Protein AF-A0A931LV77-F1 (afdb_monomer_lite)

Radius of gyration: 20.79 Å; chains: 1; bounding box: 47×21×70 Å

Structure (mmCIF, N/CA/C/O backbone):
data_AF-A0A931LV77-F1
#
_entry.id   AF-A0A931LV77-F1
#
loop_
_atom_site.group_PDB
_atom_site.id
_atom_site.type_symbol
_atom_site.label_atom_id
_atom_site.label_alt_id
_atom_site.label_comp_id
_atom_site.label_asym_id
_atom_site.label_entity_id
_atom_site.label_seq_id
_atom_site.pdbx_PDB_ins_code
_atom_site.Cartn_x
_atom_site.Cartn_y
_atom_site.Cartn_z
_atom_sit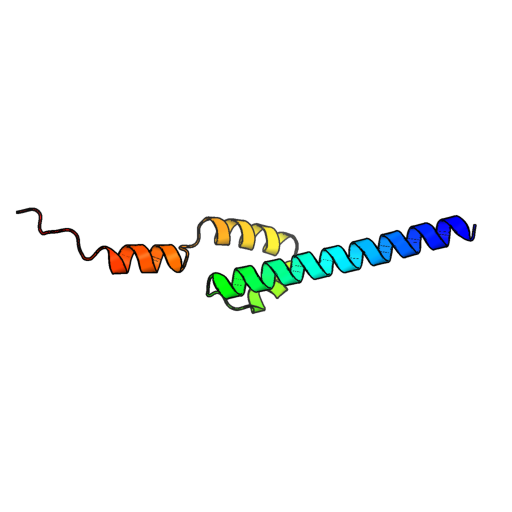e.occupancy
_atom_site.B_iso_or_equiv
_atom_site.auth_seq_id
_atom_site.auth_comp_id
_atom_site.auth_asym_id
_atom_site.auth_atom_id
_atom_site.pdbx_PDB_model_num
ATOM 1 N N . MET A 1 1 ? 12.691 10.322 -33.666 1.00 71.00 1 MET A N 1
ATOM 2 C CA . MET A 1 1 ? 12.560 9.118 -32.810 1.00 71.00 1 MET A CA 1
ATOM 3 C C . MET A 1 1 ? 13.151 9.327 -31.409 1.00 71.00 1 MET A C 1
ATOM 5 O O . MET A 1 1 ? 12.437 9.066 -30.455 1.00 71.00 1 MET A O 1
ATOM 9 N N . GLY A 1 2 ? 14.368 9.875 -31.242 1.00 87.31 2 GLY A N 1
ATOM 10 C CA . GLY A 1 2 ? 14.994 10.064 -29.912 1.00 87.31 2 GLY A CA 1
ATOM 11 C C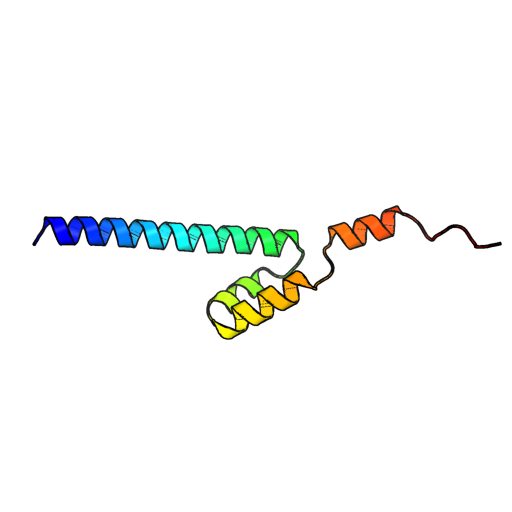 . GLY A 1 2 ? 14.227 10.940 -28.900 1.00 87.31 2 GLY A C 1
ATOM 12 O O . GLY A 1 2 ? 14.128 10.572 -27.736 1.00 87.31 2 GLY A O 1
ATOM 13 N N . ALA A 1 3 ? 13.609 12.046 -29.335 1.00 86.25 3 ALA A N 1
ATOM 14 C CA . ALA A 1 3 ? 12.838 12.924 -28.440 1.00 86.25 3 ALA A CA 1
ATOM 15 C C . ALA A 1 3 ? 11.581 12.249 -27.853 1.00 86.25 3 ALA A C 1
ATOM 17 O O . ALA A 1 3 ? 11.265 12.438 -26.683 1.00 86.25 3 ALA A O 1
ATOM 18 N N . LEU A 1 4 ? 10.894 11.411 -28.639 1.00 88.31 4 LEU A N 1
ATOM 19 C CA . LEU A 1 4 ? 9.726 10.655 -28.170 1.00 88.31 4 LEU A CA 1
ATOM 20 C C . LEU A 1 4 ? 10.116 9.621 -27.106 1.00 88.31 4 LEU A C 1
ATOM 22 O O . LEU A 1 4 ? 9.406 9.463 -26.120 1.00 88.31 4 LEU A O 1
ATOM 26 N N . VAL A 1 5 ? 11.269 8.963 -27.268 1.00 91.25 5 VAL A N 1
ATOM 27 C CA . VAL A 1 5 ? 11.793 8.005 -26.281 1.00 91.25 5 VAL A CA 1
ATOM 28 C C . VAL A 1 5 ? 12.133 8.704 -24.963 1.00 91.25 5 VAL A C 1
ATOM 30 O O . VAL A 1 5 ? 11.778 8.197 -23.903 1.00 91.25 5 VAL A O 1
ATOM 33 N N . ALA A 1 6 ? 12.752 9.886 -25.015 1.00 89.06 6 ALA A N 1
ATOM 34 C CA . ALA A 1 6 ? 13.075 10.661 -23.817 1.00 89.06 6 ALA A CA 1
ATOM 35 C C . ALA A 1 6 ? 11.816 11.101 -23.045 1.00 89.06 6 ALA A C 1
ATOM 37 O O . ALA A 1 6 ? 11.765 10.965 -21.823 1.00 89.06 6 ALA A O 1
ATOM 38 N N . ILE A 1 7 ? 10.777 11.563 -23.752 1.00 92.75 7 ILE A N 1
ATOM 39 C CA . ILE A 1 7 ? 9.492 11.939 -23.142 1.00 92.75 7 ILE A CA 1
ATOM 40 C C . ILE A 1 7 ? 8.810 10.716 -22.512 1.00 92.75 7 ILE A C 1
ATOM 42 O O . ILE A 1 7 ? 8.360 10.790 -21.369 1.00 92.75 7 ILE A O 1
ATOM 46 N N . MET A 1 8 ? 8.775 9.577 -23.213 1.00 92.38 8 MET A N 1
ATOM 47 C CA . MET A 1 8 ? 8.186 8.343 -22.677 1.00 92.38 8 MET A CA 1
ATOM 48 C C . MET A 1 8 ? 8.937 7.821 -21.448 1.00 92.38 8 MET A C 1
ATOM 50 O O . MET A 1 8 ? 8.301 7.408 -20.481 1.00 92.38 8 MET A O 1
ATOM 54 N N . ALA A 1 9 ? 10.271 7.883 -21.445 1.00 91.44 9 ALA A N 1
ATOM 55 C CA . ALA A 1 9 ? 11.077 7.495 -20.290 1.00 91.44 9 ALA A CA 1
ATOM 56 C C . ALA A 1 9 ? 10.810 8.403 -19.078 1.00 91.44 9 ALA A C 1
ATOM 58 O O . ALA A 1 9 ? 10.608 7.904 -17.972 1.00 91.44 9 ALA A O 1
ATOM 59 N N . GLY A 1 10 ? 10.734 9.723 -19.285 1.00 93.94 10 GLY A N 1
ATOM 60 C CA . GLY A 1 10 ? 10.388 10.670 -18.221 1.00 93.94 10 GLY A CA 1
ATOM 61 C C . GLY A 1 10 ? 8.999 10.408 -17.635 1.00 93.94 10 GLY A C 1
ATOM 62 O O . GLY A 1 10 ? 8.833 10.379 -16.416 1.00 93.94 10 GLY A O 1
ATOM 63 N N . TYR A 1 11 ? 8.016 10.134 -18.494 1.00 94.31 11 TYR A N 1
ATOM 64 C CA . TYR A 1 11 ? 6.658 9.790 -18.076 1.00 94.31 11 TYR A CA 1
ATOM 65 C C . TYR A 1 11 ? 6.611 8.477 -17.281 1.00 94.31 11 TYR A C 1
ATOM 67 O O . TYR A 1 11 ? 5.965 8.413 -16.237 1.00 94.31 11 TYR A O 1
ATOM 75 N N . ALA A 1 12 ? 7.340 7.449 -17.725 1.00 93.00 12 ALA A N 1
ATOM 76 C CA . ALA A 1 12 ? 7.434 6.175 -17.016 1.00 93.00 12 ALA A CA 1
ATOM 77 C C . ALA A 1 12 ? 8.045 6.344 -15.616 1.00 93.00 12 ALA A C 1
ATOM 79 O O . ALA A 1 12 ? 7.484 5.852 -14.639 1.00 93.00 12 ALA A O 1
ATOM 80 N N . VAL A 1 13 ? 9.147 7.090 -15.494 1.00 95.62 13 VAL A N 1
ATOM 81 C CA . VAL A 1 13 ? 9.786 7.373 -14.196 1.00 95.62 13 VAL A CA 1
ATOM 82 C C . VAL A 1 13 ? 8.844 8.146 -13.274 1.00 95.62 13 VAL A C 1
ATOM 84 O O . VAL A 1 13 ? 8.722 7.801 -12.098 1.00 95.62 13 VAL A O 1
ATOM 87 N N . PHE A 1 14 ? 8.143 9.150 -13.805 1.00 95.38 14 PHE A N 1
ATOM 88 C CA . PHE A 1 14 ? 7.161 9.916 -13.043 1.00 95.38 14 PHE A CA 1
ATOM 89 C C . PHE A 1 14 ? 6.050 9.016 -12.488 1.00 95.38 14 PHE A C 1
ATOM 91 O O . PHE A 1 14 ? 5.774 9.062 -11.291 1.00 95.38 14 PHE A O 1
ATOM 98 N N . TRP A 1 15 ? 5.465 8.144 -13.314 1.00 92.31 15 TRP A N 1
ATOM 99 C CA . TRP A 1 15 ? 4.425 7.212 -12.867 1.00 92.31 15 TRP A CA 1
ATOM 100 C C . TRP A 1 15 ? 4.916 6.196 -11.842 1.00 92.31 15 TRP A C 1
ATOM 102 O O . TRP A 1 15 ? 4.205 5.925 -10.875 1.00 92.31 15 TRP A O 1
ATOM 112 N N . ILE A 1 16 ? 6.127 5.664 -12.015 1.00 93.19 16 ILE A N 1
ATOM 113 C CA . ILE A 1 16 ? 6.735 4.741 -11.049 1.00 93.19 16 ILE A CA 1
ATOM 114 C C . ILE A 1 16 ? 6.917 5.437 -9.694 1.00 93.19 16 ILE A C 1
ATOM 116 O O . ILE A 1 16 ? 6.550 4.876 -8.660 1.00 93.19 16 ILE A O 1
ATOM 120 N N . ALA A 1 17 ? 7.424 6.673 -9.689 1.00 94.75 17 ALA A N 1
ATOM 121 C CA . ALA A 1 17 ? 7.576 7.460 -8.468 1.00 94.75 17 ALA A CA 1
ATOM 122 C C . ALA A 1 17 ? 6.220 7.745 -7.799 1.00 94.75 17 ALA A C 1
ATOM 124 O O . ALA A 1 17 ? 6.091 7.632 -6.578 1.00 94.75 17 ALA A O 1
ATOM 125 N N . LEU A 1 18 ? 5.194 8.058 -8.595 1.00 93.31 18 LEU A N 1
ATOM 126 C CA . LEU A 1 18 ? 3.841 8.331 -8.111 1.00 93.31 18 LEU A CA 1
ATOM 127 C C . LEU A 1 18 ? 3.204 7.077 -7.487 1.00 93.31 18 LEU A C 1
ATOM 129 O O . LEU A 1 18 ? 2.673 7.149 -6.379 1.00 93.31 18 LEU A O 1
ATOM 133 N N . MET A 1 19 ? 3.329 5.910 -8.130 1.00 87.25 19 MET A N 1
ATOM 134 C CA . MET A 1 19 ? 2.892 4.627 -7.557 1.00 87.25 19 MET A CA 1
ATOM 135 C C . MET A 1 19 ? 3.616 4.310 -6.247 1.00 87.25 19 MET A C 1
ATOM 137 O O . MET A 1 19 ? 2.965 3.931 -5.274 1.00 87.25 19 MET A O 1
ATOM 141 N N . ALA A 1 20 ? 4.937 4.492 -6.189 1.00 88.88 20 ALA A N 1
ATOM 142 C CA . ALA A 1 20 ? 5.710 4.253 -4.971 1.00 88.88 20 ALA A CA 1
ATOM 143 C C . ALA A 1 20 ? 5.253 5.159 -3.814 1.00 88.88 20 ALA A C 1
ATOM 145 O O . ALA A 1 20 ? 5.094 4.688 -2.685 1.00 88.88 20 ALA A O 1
ATOM 146 N N . LEU A 1 21 ? 4.977 6.437 -4.097 1.00 90.88 21 LEU A N 1
ATOM 147 C CA . LEU A 1 21 ? 4.452 7.386 -3.114 1.00 90.88 21 LEU A CA 1
ATOM 148 C C . LEU A 1 21 ? 3.065 6.970 -2.616 1.00 90.88 21 LEU A C 1
ATOM 150 O O . LEU A 1 21 ? 2.826 6.976 -1.409 1.00 90.88 21 LEU A O 1
ATOM 154 N N . ILE A 1 22 ? 2.167 6.568 -3.518 1.00 85.12 22 ILE A N 1
ATOM 155 C CA . ILE A 1 22 ? 0.828 6.084 -3.159 1.00 85.12 22 ILE A CA 1
ATOM 156 C C . ILE A 1 22 ? 0.926 4.859 -2.241 1.00 85.12 22 ILE A C 1
ATOM 158 O O . ILE A 1 22 ? 0.296 4.839 -1.182 1.00 85.12 22 ILE A O 1
ATOM 162 N N . ILE A 1 23 ? 1.749 3.868 -2.598 1.00 82.12 23 ILE A N 1
ATOM 163 C CA . ILE A 1 23 ? 1.972 2.661 -1.785 1.00 82.12 23 ILE A CA 1
ATOM 164 C C . ILE A 1 23 ? 2.500 3.037 -0.395 1.00 82.12 23 ILE A C 1
ATOM 166 O O . ILE A 1 23 ? 2.006 2.531 0.615 1.00 82.12 23 ILE A O 1
ATOM 170 N N . TRP A 1 24 ? 3.463 3.959 -0.322 1.00 85.12 24 TRP A N 1
ATOM 171 C CA . TRP A 1 24 ? 4.013 4.437 0.946 1.00 85.12 24 TRP A CA 1
ATOM 172 C C . TRP A 1 24 ? 2.965 5.152 1.811 1.00 85.12 24 TRP A C 1
ATOM 174 O O . TRP A 1 24 ? 2.862 4.877 3.011 1.00 85.12 24 TRP A O 1
ATOM 184 N N . CYS A 1 25 ? 2.140 6.016 1.213 1.00 83.50 25 CYS A N 1
ATOM 185 C CA . CYS A 1 25 ? 1.026 6.674 1.894 1.00 83.50 25 CYS A CA 1
ATOM 186 C C . CYS A 1 25 ? 0.031 5.653 2.457 1.00 83.50 25 CYS A C 1
ATOM 188 O O . CYS A 1 25 ? -0.304 5.722 3.641 1.00 83.50 25 CYS A O 1
ATOM 190 N N . TYR A 1 26 ? -0.386 4.670 1.654 1.00 77.06 26 TYR A N 1
ATOM 191 C CA . TYR A 1 26 ? -1.251 3.588 2.122 1.00 77.06 26 TYR A CA 1
ATOM 192 C C . TYR A 1 26 ? -0.617 2.832 3.288 1.00 77.06 26 TYR A C 1
ATOM 194 O O . TYR A 1 26 ? -1.262 2.651 4.319 1.00 77.06 26 TYR A O 1
ATOM 202 N N . TRP A 1 27 ? 0.662 2.465 3.195 1.00 77.62 27 TRP A N 1
ATOM 203 C CA . TRP A 1 27 ? 1.355 1.762 4.276 1.00 77.62 27 TRP A CA 1
ATOM 204 C C . TRP A 1 27 ? 1.372 2.560 5.590 1.00 77.62 27 TRP A C 1
ATOM 206 O O . TRP A 1 27 ? 1.125 2.001 6.668 1.00 77.62 27 TRP A O 1
ATOM 216 N N . LYS A 1 28 ? 1.578 3.883 5.518 1.00 82.19 28 LYS A N 1
ATOM 217 C CA . LYS A 1 28 ? 1.478 4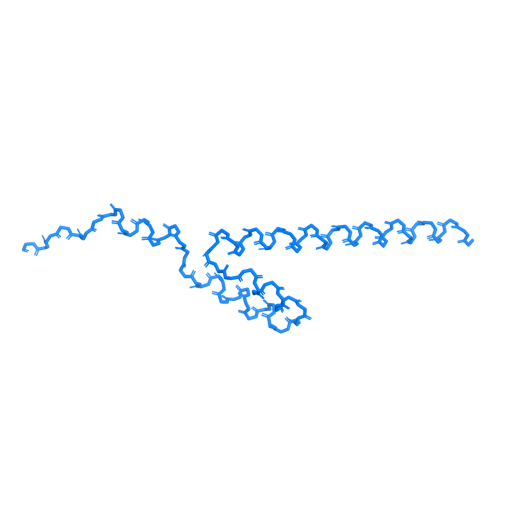.776 6.684 1.00 82.19 28 LYS A CA 1
ATOM 218 C C . LYS A 1 28 ? 0.059 4.854 7.245 1.00 82.19 28 LYS A C 1
ATOM 220 O O . LYS A 1 28 ? -0.078 4.916 8.468 1.00 82.19 28 LYS A O 1
ATOM 225 N N . ILE A 1 29 ? -0.971 4.836 6.398 1.00 79.88 29 ILE A N 1
ATOM 226 C CA . ILE A 1 29 ? -2.379 4.822 6.825 1.00 79.88 29 ILE A CA 1
ATOM 227 C C . ILE A 1 29 ? -2.705 3.508 7.545 1.00 79.88 29 ILE A C 1
ATOM 229 O O . ILE A 1 29 ? -3.195 3.555 8.672 1.00 79.88 29 ILE A O 1
ATOM 233 N N . PHE A 1 30 ? -2.354 2.351 6.973 1.00 76.94 30 PHE A N 1
ATOM 234 C CA . PHE A 1 30 ? -2.587 1.045 7.609 1.00 76.94 30 PHE A CA 1
ATOM 235 C C . PHE A 1 30 ? -1.894 0.934 8.967 1.00 76.94 30 PHE A C 1
ATOM 237 O O . PHE A 1 30 ? -2.505 0.494 9.940 1.00 76.94 30 PHE 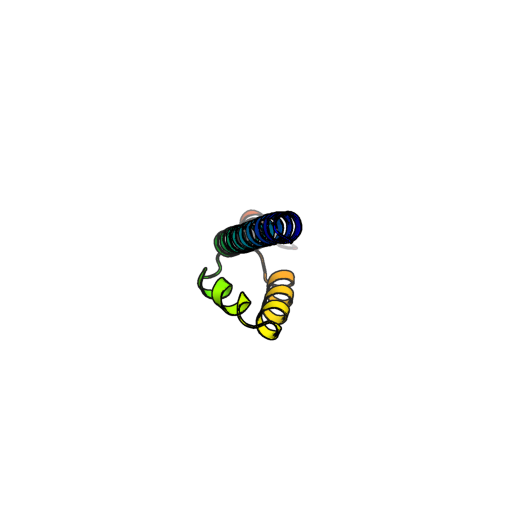A O 1
ATOM 244 N N . SER A 1 31 ? -0.653 1.421 9.053 1.00 76.25 31 SER A N 1
ATOM 245 C CA . SER A 1 31 ? 0.101 1.446 10.310 1.00 76.25 31 SER A CA 1
ATOM 246 C C . SER A 1 31 ? -0.556 2.347 11.363 1.00 76.25 31 SER A C 1
ATOM 248 O O . SER A 1 31 ? -0.554 2.017 12.545 1.00 76.25 31 SER A O 1
ATOM 250 N N . LYS A 1 32 ? -1.143 3.482 10.954 1.00 71.44 32 LYS A N 1
ATOM 251 C CA . LYS A 1 32 ? -1.874 4.396 11.852 1.00 71.44 32 LYS A CA 1
ATOM 252 C C . LYS A 1 32 ? -3.222 3.840 12.302 1.00 71.44 32 LYS A C 1
ATOM 254 O O . LYS A 1 32 ? -3.636 4.114 13.423 1.00 71.44 32 LYS A O 1
ATOM 259 N N . ALA A 1 33 ? -3.891 3.072 11.451 1.00 73.94 33 ALA A N 1
ATOM 260 C CA . ALA A 1 33 ? -5.154 2.423 11.779 1.00 73.94 33 ALA A CA 1
ATOM 261 C C . ALA A 1 33 ? -4.983 1.194 12.696 1.00 73.94 33 ALA A C 1
ATOM 263 O O . ALA A 1 33 ? -5.972 0.626 13.144 1.00 73.94 33 ALA A O 1
ATOM 264 N N . GLY A 1 34 ? -3.743 0.797 13.014 1.00 69.88 34 GLY A N 1
ATOM 265 C CA . GLY A 1 34 ? -3.459 -0.347 13.884 1.00 69.88 34 GLY A CA 1
ATOM 266 C C . GLY A 1 34 ? -3.579 -1.702 13.183 1.00 69.88 34 GLY A C 1
ATOM 267 O O . GLY A 1 34 ? -3.578 -2.736 13.848 1.00 69.88 34 GLY A O 1
ATOM 268 N N . PHE A 1 35 ? -3.667 -1.713 11.850 1.00 70.56 35 PHE A N 1
ATOM 269 C CA . PHE A 1 35 ? -3.690 -2.939 11.061 1.00 70.56 35 PHE A CA 1
ATOM 270 C C . PHE A 1 35 ? -2.275 -3.390 10.681 1.00 70.56 35 PHE A C 1
ATOM 272 O O . PHE A 1 35 ? -1.343 -2.590 10.575 1.00 70.56 35 PHE A O 1
ATOM 279 N N . ASN A 1 36 ? -2.108 -4.694 10.448 1.00 70.75 36 ASN A N 1
ATOM 280 C CA . ASN A 1 36 ? -0.832 -5.258 10.015 1.00 70.75 36 ASN A CA 1
ATOM 281 C C . ASN A 1 36 ? -0.459 -4.709 8.625 1.00 70.75 36 ASN A C 1
ATOM 283 O O . ASN A 1 36 ? -1.230 -4.841 7.674 1.00 70.75 36 ASN A O 1
ATOM 287 N N . GLY A 1 37 ? 0.742 -4.133 8.490 1.00 64.69 37 GLY A N 1
ATOM 288 C CA . GLY A 1 37 ? 1.264 -3.608 7.224 1.00 64.69 37 GLY A CA 1
ATOM 289 C C . GLY A 1 37 ? 1.281 -4.634 6.084 1.00 64.69 37 GLY A C 1
ATOM 290 O O . GLY A 1 37 ? 1.256 -4.237 4.922 1.00 64.69 37 GLY A O 1
ATOM 291 N N . ALA A 1 38 ? 1.225 -5.935 6.394 1.00 67.06 38 AL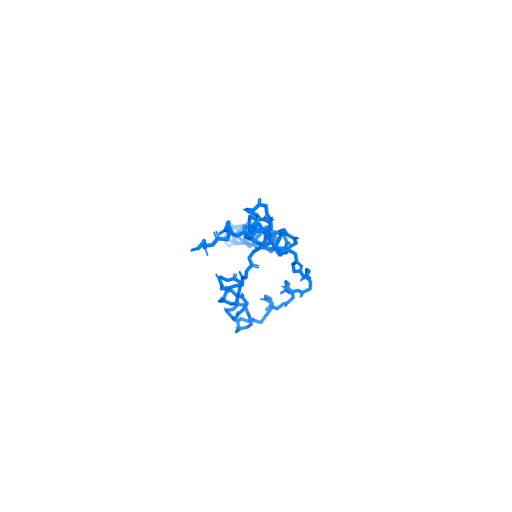A A N 1
ATOM 292 C CA . ALA A 1 38 ? 1.041 -7.015 5.424 1.00 67.06 38 ALA A CA 1
ATOM 293 C C . ALA A 1 38 ? -0.267 -6.915 4.610 1.00 67.06 38 ALA A C 1
ATOM 295 O O . ALA A 1 38 ? -0.337 -7.474 3.519 1.00 67.06 38 ALA A O 1
ATOM 296 N N . LEU A 1 39 ? -1.275 -6.158 5.067 1.00 66.50 39 LEU A N 1
ATOM 297 C CA . LEU A 1 39 ? -2.469 -5.867 4.262 1.00 66.50 39 LEU A CA 1
ATOM 298 C C . LEU A 1 39 ? -2.144 -5.054 2.998 1.00 66.50 39 LEU A C 1
ATOM 300 O O . LEU A 1 39 ? -2.879 -5.131 2.018 1.00 66.50 39 LEU A O 1
ATOM 304 N N . SER A 1 40 ? -1.013 -4.339 2.967 1.00 64.94 40 SER A N 1
ATOM 305 C CA . SER A 1 40 ? -0.546 -3.664 1.751 1.00 64.94 40 SER A CA 1
ATOM 306 C C . SER A 1 40 ? -0.210 -4.639 0.614 1.00 64.94 40 SER A C 1
ATOM 308 O O . SER A 1 40 ? -0.334 -4.266 -0.547 1.00 64.94 40 SER A O 1
ATOM 310 N N . LEU A 1 41 ? 0.118 -5.907 0.906 1.00 66.12 41 LEU A N 1
ATOM 311 C CA . LEU A 1 41 ? 0.361 -6.921 -0.129 1.00 66.12 41 LEU A CA 1
ATOM 312 C C . LEU A 1 41 ? -0.911 -7.265 -0.922 1.00 66.12 41 LEU A C 1
ATOM 314 O O . LEU A 1 41 ? -0.818 -7.654 -2.083 1.00 66.12 41 LEU A O 1
ATOM 318 N N . LEU A 1 42 ? -2.102 -7.078 -0.338 1.00 69.31 42 LEU A N 1
ATOM 319 C CA . LEU A 1 42 ? -3.377 -7.292 -1.034 1.00 69.31 42 LEU A CA 1
ATOM 320 C C . LEU A 1 42 ? -3.628 -6.245 -2.131 1.00 69.31 42 LEU A C 1
ATOM 322 O O . LEU A 1 42 ? -4.437 -6.501 -3.019 1.00 69.31 42 LEU A O 1
ATOM 326 N N . PHE A 1 43 ? -2.889 -5.126 -2.154 1.00 66.88 43 PHE A N 1
ATOM 327 C CA . PHE A 1 43 ? -2.935 -4.180 -3.278 1.00 66.88 43 PHE A CA 1
ATOM 328 C C . PHE A 1 43 ? -2.412 -4.773 -4.591 1.00 66.88 43 PHE A C 1
ATOM 330 O O . PHE A 1 43 ? -2.756 -4.247 -5.648 1.00 66.88 43 PHE A O 1
ATOM 337 N N . LEU A 1 44 ? -1.636 -5.869 -4.563 1.00 65.75 44 LEU A N 1
ATOM 338 C CA . LE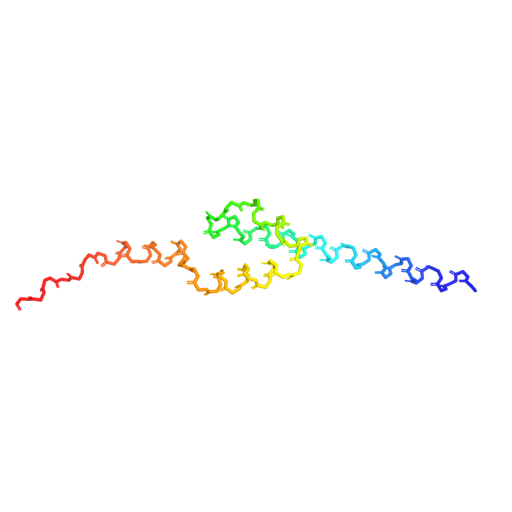U A 1 44 ? -1.242 -6.574 -5.792 1.00 65.75 44 LEU A CA 1
ATOM 339 C C . LEU A 1 44 ? -2.440 -7.215 -6.511 1.00 65.75 44 LEU A C 1
ATOM 341 O O . LEU A 1 44 ? -2.354 -7.498 -7.704 1.00 65.75 44 LEU A O 1
ATOM 345 N N . VAL A 1 45 ? -3.549 -7.457 -5.803 1.00 80.69 45 VAL A N 1
ATOM 346 C CA . VAL A 1 45 ? -4.743 -8.110 -6.345 1.00 80.69 45 VAL A CA 1
ATOM 347 C C . VAL A 1 45 ? -5.869 -7.072 -6.477 1.00 80.69 45 VAL A C 1
ATOM 349 O O . VAL A 1 45 ? -6.393 -6.613 -5.461 1.00 80.69 45 VAL A O 1
ATOM 352 N N . PRO A 1 46 ? -6.318 -6.723 -7.701 1.00 72.75 46 PRO A N 1
ATOM 353 C CA . PRO A 1 46 ? -7.300 -5.652 -7.922 1.00 72.75 46 PRO A CA 1
ATOM 354 C C . PRO A 1 46 ? -8.612 -5.842 -7.152 1.00 72.75 46 PRO A C 1
ATOM 356 O O . PRO A 1 46 ? -9.152 -4.896 -6.584 1.00 72.75 46 PRO A O 1
ATOM 359 N N . CYS A 1 47 ? -9.106 -7.081 -7.089 1.00 79.44 47 CYS A N 1
ATOM 360 C CA . CYS A 1 47 ? -10.331 -7.403 -6.356 1.00 79.44 47 CYS A CA 1
ATOM 361 C C . CYS A 1 47 ? -10.145 -7.249 -4.841 1.00 79.44 47 CYS A C 1
ATOM 363 O O . CYS A 1 47 ? -11.029 -6.742 -4.157 1.00 79.44 47 CYS A O 1
ATOM 365 N N . ALA A 1 48 ? -8.985 -7.649 -4.316 1.00 78.56 48 ALA A N 1
ATOM 366 C CA . ALA A 1 48 ? -8.703 -7.540 -2.893 1.00 78.56 48 ALA A CA 1
ATOM 367 C C . ALA A 1 48 ? -8.536 -6.082 -2.457 1.00 78.56 48 ALA A C 1
ATOM 369 O O . ALA A 1 48 ? -9.000 -5.730 -1.379 1.00 78.56 48 ALA A O 1
ATOM 370 N N . ASN A 1 49 ? -7.961 -5.225 -3.308 1.00 81.19 49 ASN A N 1
ATOM 371 C CA . ASN A 1 49 ? -7.886 -3.784 -3.065 1.00 81.19 49 ASN A CA 1
ATOM 372 C C . ASN A 1 49 ? -9.281 -3.175 -2.820 1.00 81.19 49 ASN A C 1
ATOM 374 O O . ASN A 1 49 ? -9.488 -2.476 -1.833 1.00 81.19 49 ASN A O 1
ATOM 378 N N . LEU A 1 50 ? -10.271 -3.502 -3.659 1.00 80.75 50 LEU A N 1
ATOM 379 C CA . LEU A 1 50 ? -11.645 -3.013 -3.476 1.00 80.75 50 LEU A CA 1
ATOM 380 C C . LEU A 1 50 ? -12.272 -3.517 -2.173 1.00 80.75 50 LEU A C 1
ATOM 382 O O . LEU A 1 50 ? -12.861 -2.733 -1.430 1.00 80.75 50 LEU A O 1
ATOM 386 N N . VAL A 1 51 ? -12.113 -4.808 -1.872 1.00 83.69 51 VAL A N 1
ATOM 387 C CA . VAL A 1 51 ? -12.626 -5.401 -0.628 1.00 83.69 51 VAL A CA 1
ATOM 388 C C . VAL A 1 51 ? -11.993 -4.738 0.595 1.00 83.69 51 VAL A C 1
ATOM 390 O O . VAL A 1 51 ? -12.705 -4.411 1.542 1.00 83.69 51 VAL A O 1
ATOM 393 N N . ILE A 1 52 ? -10.681 -4.488 0.568 1.00 79.88 52 ILE A N 1
ATOM 394 C CA . ILE A 1 52 ? -9.964 -3.857 1.680 1.00 79.88 52 ILE A CA 1
ATOM 395 C C . ILE A 1 52 ? -10.379 -2.402 1.864 1.00 79.88 52 ILE A C 1
ATOM 397 O O . ILE A 1 52 ? -10.527 -1.969 2.999 1.00 79.88 52 ILE A O 1
ATOM 401 N N . LEU A 1 53 ? -10.609 -1.667 0.773 1.00 79.81 53 LEU A N 1
ATOM 402 C CA . LEU A 1 53 ? -11.089 -0.286 0.806 1.00 79.81 53 LEU A CA 1
ATOM 403 C C . LEU A 1 53 ? -12.473 -0.196 1.443 1.00 79.81 53 LEU A C 1
ATOM 405 O O . LEU A 1 53 ? -12.690 0.635 2.322 1.00 79.81 53 LEU A O 1
ATOM 409 N N . ILE A 1 54 ? -13.388 -1.077 1.031 1.00 84.50 54 ILE A N 1
ATOM 410 C CA . ILE A 1 54 ? -14.737 -1.150 1.599 1.00 84.50 54 ILE A CA 1
ATOM 411 C C . ILE A 1 54 ? -14.651 -1.528 3.077 1.00 84.50 54 ILE A C 1
ATOM 413 O O . ILE A 1 54 ? -15.213 -0.839 3.922 1.00 84.50 54 ILE A O 1
ATOM 417 N N . TRP A 1 55 ? -13.909 -2.584 3.410 1.00 83.44 55 TRP A N 1
ATOM 418 C CA . TRP A 1 55 ? -13.752 -3.022 4.794 1.00 83.44 55 TRP A CA 1
ATOM 419 C C . TRP A 1 55 ? -13.143 -1.929 5.680 1.00 83.44 55 TRP A C 1
ATOM 421 O O . TRP A 1 55 ? -13.646 -1.685 6.770 1.00 83.44 55 TRP A O 1
ATOM 431 N N . PHE A 1 56 ? -12.126 -1.219 5.193 1.00 80.81 56 PHE A N 1
ATOM 432 C CA . PHE A 1 56 ? -11.469 -0.121 5.900 1.00 80.81 56 PHE A CA 1
ATOM 433 C C . PHE A 1 56 ? -12.408 1.066 6.155 1.00 80.81 56 PHE A C 1
ATOM 435 O O . PHE A 1 56 ? -12.376 1.654 7.235 1.00 80.81 56 PHE A O 1
ATOM 442 N N . ALA A 1 57 ? -13.278 1.393 5.193 1.00 83.00 57 ALA A N 1
ATOM 443 C CA . ALA A 1 57 ? -14.269 2.460 5.341 1.00 83.00 57 ALA A CA 1
ATOM 444 C C . ALA A 1 57 ? -15.299 2.172 6.448 1.00 83.00 57 ALA A C 1
ATOM 446 O O . ALA A 1 57 ? -15.786 3.107 7.077 1.00 83.00 57 ALA A O 1
ATOM 447 N N . PHE A 1 58 ? -15.609 0.896 6.698 1.00 83.50 58 PHE A N 1
ATOM 448 C CA . PHE A 1 58 ? -16.561 0.472 7.734 1.00 83.50 58 PHE A CA 1
ATOM 449 C C . PHE A 1 58 ? -15.902 -0.062 9.014 1.00 83.50 58 PHE A C 1
ATOM 451 O O . PHE A 1 58 ? -16.599 -0.337 9.990 1.00 83.50 58 PHE A O 1
ATOM 458 N N . SER A 1 59 ? -14.582 -0.250 9.028 1.00 83.44 59 SER A N 1
ATOM 459 C CA . SER A 1 59 ? -13.864 -0.726 10.211 1.00 83.44 59 SER A CA 1
ATOM 460 C C . SER A 1 59 ? -13.781 0.366 11.274 1.00 83.44 59 SER A C 1
ATOM 462 O O . SER A 1 59 ? -13.555 1.522 10.938 1.00 83.44 59 SER A O 1
ATOM 464 N N . GLU A 1 60 ? -13.930 0.003 12.550 1.00 81.06 60 GLU A N 1
ATOM 465 C CA . GLU A 1 60 ? -13.803 0.948 13.667 1.00 81.06 60 GLU A CA 1
ATOM 466 C C . GLU A 1 60 ? -12.355 1.439 13.793 1.00 81.06 60 GLU A C 1
ATOM 468 O O . GLU A 1 60 ? -11.414 0.640 13.886 1.00 81.06 60 GLU A O 1
ATOM 473 N N . TRP A 1 61 ? -12.172 2.758 13.820 1.00 84.38 61 TRP A N 1
ATOM 474 C CA . TRP A 1 61 ? -10.842 3.359 13.871 1.00 84.38 61 TRP A CA 1
ATOM 475 C C . TRP A 1 61 ? -10.312 3.383 15.312 1.00 84.38 61 TRP A C 1
ATOM 477 O O . TRP A 1 61 ? -11.075 3.556 16.268 1.00 84.38 61 TRP A O 1
ATOM 487 N N . PRO A 1 62 ? -8.984 3.291 15.523 1.00 76.56 62 PRO A N 1
ATOM 488 C CA . PRO A 1 62 ? -8.405 3.312 16.868 1.00 76.56 62 PRO A CA 1
ATOM 489 C C . PRO A 1 62 ? -8.756 4.586 17.652 1.00 76.56 62 PRO A C 1
ATOM 491 O O . PRO A 1 62 ? -8.901 4.532 18.871 1.00 76.56 62 PRO A O 1
ATOM 494 N N . ILE A 1 63 ? -8.947 5.718 16.966 1.00 81.12 63 ILE A N 1
ATOM 495 C CA . ILE A 1 63 ? -9.343 6.978 17.602 1.00 81.12 63 ILE A CA 1
ATOM 496 C C . ILE A 1 63 ? -10.807 6.987 18.064 1.00 81.12 63 ILE A C 1
ATOM 498 O O . ILE A 1 63 ? -11.112 7.569 19.102 1.00 81.12 63 ILE A O 1
ATOM 502 N N . GLU A 1 64 ? -11.703 6.288 17.363 1.00 81.50 64 GLU A N 1
ATOM 503 C CA . GLU A 1 64 ? -13.104 6.125 17.780 1.00 81.50 64 GLU A CA 1
ATOM 504 C C . GLU A 1 64 ? -13.185 5.274 19.050 1.00 81.50 64 GLU A C 1
ATOM 506 O O . GLU A 1 64 ? -13.894 5.615 20.001 1.00 81.50 64 GLU A O 1
ATOM 511 N N . ARG A 1 65 ? -12.368 4.216 19.114 1.00 80.94 65 ARG A N 1
ATOM 512 C CA . ARG A 1 65 ? -12.224 3.379 20.310 1.00 80.94 65 ARG A CA 1
ATOM 513 C C . ARG A 1 65 ? -11.713 4.177 21.511 1.00 80.94 65 ARG A C 1
ATOM 515 O O . ARG A 1 65 ? -12.235 4.024 22.613 1.00 80.94 65 ARG A O 1
ATOM 522 N N . GLN A 1 66 ? -10.715 5.037 21.304 1.00 81.06 66 GLN A N 1
ATOM 523 C CA . GLN A 1 66 ? -10.180 5.919 22.347 1.00 81.06 66 GLN A CA 1
ATOM 524 C C . GLN A 1 66 ? -11.210 6.959 22.802 1.00 81.06 66 GLN A C 1
ATOM 526 O O . GLN A 1 66 ? -11.364 7.175 24.002 1.00 81.06 66 GLN A O 1
ATOM 531 N N . GLY A 1 67 ? -11.954 7.561 21.870 1.00 82.12 67 GLY A N 1
ATOM 532 C CA . GLY A 1 67 ? -13.028 8.505 22.187 1.00 82.12 67 GLY A CA 1
ATOM 533 C C . GLY A 1 67 ? -14.105 7.879 23.072 1.00 82.12 67 GLY A C 1
ATOM 534 O O . GLY A 1 67 ? -14.473 8.458 24.092 1.00 82.12 67 GLY A O 1
ATOM 535 N N . ARG A 1 68 ? -14.539 6.655 22.748 1.00 78.19 68 ARG A N 1
ATOM 536 C CA . ARG A 1 68 ? -15.509 5.905 23.560 1.00 78.19 68 ARG A CA 1
ATOM 537 C C . ARG A 1 68 ? -14.970 5.565 24.951 1.00 78.19 68 ARG A C 1
ATOM 539 O O . ARG A 1 68 ? -15.700 5.685 25.927 1.00 78.19 68 ARG A O 1
ATOM 546 N N . ALA A 1 69 ? -13.702 5.166 25.049 1.00 77.31 69 ALA A N 1
ATOM 547 C CA . ALA A 1 69 ? -13.067 4.869 26.333 1.00 77.31 69 ALA A CA 1
ATOM 548 C C . ALA A 1 69 ? -12.942 6.119 27.227 1.00 77.31 69 ALA A C 1
ATOM 550 O O . ALA A 1 69 ? -13.155 6.033 28.434 1.00 77.31 69 ALA A O 1
ATOM 551 N N . ASN A 1 70 ? -12.648 7.280 26.635 1.00 79.19 70 ASN A N 1
ATOM 552 C CA . ASN A 1 70 ? -12.494 8.544 27.361 1.00 79.19 70 ASN A CA 1
ATOM 553 C C . ASN A 1 70 ? -13.826 9.151 27.824 1.00 79.19 70 ASN A C 1
ATOM 555 O O . ASN A 1 70 ? -13.833 9.924 28.777 1.00 79.19 70 ASN A O 1
ATOM 559 N N . MET A 1 71 ? -14.944 8.824 27.167 1.00 74.50 71 MET A N 1
ATOM 560 C CA . MET A 1 71 ? -16.259 9.375 27.516 1.00 74.50 71 MET A CA 1
ATOM 561 C C . MET A 1 71 ? -16.830 8.796 28.823 1.00 74.50 71 MET A C 1
ATOM 563 O O . MET A 1 71 ? -17.789 9.346 29.359 1.00 74.50 71 MET A O 1
ATOM 567 N N . GLY A 1 72 ? -16.222 7.730 29.362 1.00 71.38 72 GLY A N 1
ATOM 568 C CA . GLY A 1 72 ? -16.741 6.994 30.515 1.00 71.38 72 GLY A CA 1
ATOM 569 C C . GLY A 1 72 ? -18.075 6.294 30.206 1.00 71.38 72 GLY A C 1
ATOM 570 O O . GLY A 1 72 ? -18.716 6.575 29.191 1.00 71.38 72 GLY A O 1
ATOM 571 N N . PRO A 1 73 ? -18.517 5.336 31.038 1.00 75.50 73 PRO A N 1
ATOM 572 C CA . PRO A 1 73 ? -19.875 4.822 30.922 1.00 75.50 73 PRO A CA 1
ATOM 573 C C . PRO A 1 73 ? -20.870 5.983 31.113 1.00 75.50 73 PRO A C 1
ATOM 575 O O . PRO A 1 73 ? -20.628 6.842 31.967 1.00 75.50 73 PRO A O 1
ATOM 578 N N . PRO A 1 74 ? -21.967 6.041 30.332 1.00 73.50 74 PRO A N 1
ATOM 579 C CA . PRO A 1 74 ? -22.980 7.072 30.516 1.00 73.50 74 PRO A CA 1
ATOM 580 C C . PRO A 1 74 ? -23.465 7.064 31.976 1.00 73.50 74 PRO A C 1
ATOM 582 O O . PRO A 1 74 ? -23.551 5.983 32.573 1.00 73.50 74 PRO A O 1
ATOM 585 N N . PRO A 1 75 ? -23.750 8.240 32.572 1.00 77.50 75 PRO A N 1
ATOM 586 C CA . PRO A 1 75 ? -24.239 8.305 33.941 1.00 77.50 75 PRO A CA 1
ATOM 587 C C . PRO A 1 75 ? -25.485 7.418 34.080 1.00 77.50 75 PRO A C 1
ATOM 589 O O . PRO A 1 75 ? -26.285 7.370 33.139 1.00 77.50 75 PRO A O 1
ATOM 592 N N . PRO A 1 76 ? -25.653 6.706 35.212 1.00 78.44 76 PRO A N 1
ATOM 593 C CA . PRO A 1 76 ? -26.817 5.859 35.426 1.00 78.44 76 PRO A CA 1
ATOM 594 C C . PRO A 1 76 ? -28.088 6.667 35.163 1.00 78.44 76 PRO A C 1
ATOM 596 O O . PRO A 1 76 ? -28.288 7.719 35.773 1.00 78.44 76 PRO A O 1
ATOM 599 N N . SER A 1 77 ? -28.922 6.198 34.233 1.00 78.06 77 SER A N 1
ATOM 600 C CA . SER A 1 77 ? -30.290 6.685 34.104 1.00 78.06 77 SER A CA 1
ATOM 601 C C . SER A 1 77 ? -31.006 6.260 35.381 1.00 78.06 77 SER A C 1
ATOM 603 O O . SER A 1 77 ? -31.317 5.077 35.529 1.00 78.06 77 SER A O 1
ATOM 605 N N . GLY A 1 78 ? -31.108 7.190 36.334 1.00 63.97 78 GLY A N 1
ATOM 606 C CA . GLY A 1 78 ? -31.820 6.984 37.594 1.00 63.97 78 GLY A CA 1
ATOM 607 C C . GLY A 1 78 ? -33.242 6.489 37.386 1.00 63.97 78 GLY A C 1
ATOM 608 O O . GLY A 1 78 ? -33.825 6.787 36.318 1.00 63.97 78 GLY A O 1
#

pLDDT: mean 80.61, std 8.4, range [63.97, 95.62]

Organism: Fimbriimonas ginsengisoli (NCBI:txid1005039)

Foldseek 3Di:
DVVVVVVVVVVVVVVVVVVVVVLVVVLVVCVQQVHDSCLSVLVVPVVSVVVVVVCVVPDDGPVNVVVVVVVPDPDPPD

Secondary structure (DSSP, 8-state):
-HHHHHHHHHHHHHHHHHHHHHHHHHHHHHHHTT--GGGGGGGGSHHHHHHHHHHHHHSPPHHHHHHHHHT-SPPP--

Sequence (78 aa):
MGALVAIMAGYAVFWIALMALIIWCYWKIFSKAGFNGALSLLFLVPCANLVILIWFAFSEWPIERQGRANMGPPPPSG